Protein AF-A0A813U952-F1 (afdb_monomer)

Foldseek 3Di:
DDDDDDDDPDPDDDPVVVVVVVVVVVVVVVVVVVVVVVVVVVVVVVVVVVVVVVVVVVVVVVVVVVVVVVVVVVVVVVVVVVVVVVVVVVVVVVVVQVVVQVVQVVVVHGDDDPPPPPPPVDDPDDD

Mean predicted aligned error: 16.03 Å

Secondary structure (DSSP, 8-state):
-----------SS--HHHHHHHHHHHHHHHHHHHHHHHHHHHHHHHHHHHHHHHHHHHHHHHHHHHHHHHHHHHHHHHHHHHHHHHHHHHHHHHHHHHHHHHHHHHTT-----------TTS-----

Organism: Adineta ricciae (NCBI:txid249248)

InterPro domains:
  IPR029375 Cilia- and flagella-associated protein 141 [PF15104] (40-114)

Sequence (127 aa):
MSTSFRFEINKGKPDHSSIRMQKAAESEELHLKQLKELEQNKYQKFKSDWAERSAWSNVASRQTAANKQREQELFLLRKAHLTARRAALATLLQNEQVLYEHEFRRNGQALYKDMFQVDPQYPSLRL

pLDDT: mean 80.03, std 18.23, range [36.66, 96.44]

Solvent-accessible surface area (backbone atoms only — not comparable to full-atom values): 7608 Å² total; per-residue (Å²): 138,88,84,83,84,81,81,78,85,73,93,69,75,84,62,64,65,61,57,50,52,51,53,50,52,54,50,51,53,51,51,54,50,51,51,52,52,52,52,53,52,51,51,52,51,51,50,51,54,50,51,51,53,53,51,54,51,50,51,53,54,51,50,53,52,51,52,54,52,51,53,52,52,52,52,52,51,53,50,51,51,53,52,50,51,50,52,52,50,52,53,51,52,52,52,50,50,54,53,50,44,51,57,32,46,74,71,78,42,76,75,87,81,85,83,76,77,71,53,84,90,53,78,75,79,76,130

Radius of gyration: 46.56 Å; Cα contacts (8 Å, |Δi|>4): 9; chains: 1; bounding box: 83×27×126 Å

Structure (mmCIF, N/CA/C/O backbone):
data_AF-A0A813U952-F1
#
_entry.id   AF-A0A813U952-F1
#
loop_
_atom_site.group_PDB
_atom_site.id
_atom_site.type_symbol
_atom_site.label_atom_id
_atom_site.label_alt_id
_atom_site.label_comp_id
_atom_site.label_asym_id
_atom_site.label_entity_id
_atom_site.label_seq_id
_atom_site.pdbx_PDB_ins_code
_atom_site.Cartn_x
_atom_site.Cartn_y
_atom_site.Cartn_z
_atom_site.occupancy
_atom_site.B_iso_or_equiv
_atom_site.auth_seq_id
_atom_site.auth_comp_id
_atom_site.auth_asym_id
_atom_site.auth_atom_id
_atom_site.pdbx_PDB_model_num
ATOM 1 N N . MET A 1 1 ? 15.807 0.501 -70.566 1.00 36.66 1 MET A N 1
ATOM 2 C CA . MET A 1 1 ? 17.064 1.258 -70.749 1.00 36.66 1 MET A CA 1
ATOM 3 C C . MET A 1 1 ? 18.181 0.255 -70.998 1.00 36.66 1 MET A C 1
ATOM 5 O O . MET A 1 1 ? 18.420 -0.569 -70.130 1.00 36.66 1 MET A O 1
ATOM 9 N N . SER A 1 2 ? 18.777 0.246 -72.193 1.00 36.81 2 SER A N 1
ATOM 10 C CA . SER A 1 2 ? 19.837 -0.695 -72.585 1.00 36.81 2 SER A CA 1
ATOM 11 C C . SER A 1 2 ? 21.221 -0.088 -72.344 1.00 36.81 2 SER A C 1
ATOM 13 O O . SER A 1 2 ? 21.547 0.938 -72.939 1.00 36.81 2 SER A O 1
ATOM 15 N N . THR A 1 3 ? 22.049 -0.719 -71.517 1.00 46.69 3 THR A N 1
ATOM 16 C CA . THR A 1 3 ? 23.462 -0.361 -71.336 1.00 46.69 3 THR A CA 1
ATOM 17 C C . THR A 1 3 ? 24.332 -1.253 -72.221 1.00 46.69 3 THR A C 1
ATOM 19 O O . THR A 1 3 ? 24.563 -2.424 -71.937 1.00 46.69 3 THR A O 1
ATOM 22 N N . SER A 1 4 ? 24.795 -0.700 -73.341 1.00 42.41 4 SER A N 1
ATOM 23 C CA . SER A 1 4 ? 25.801 -1.323 -74.206 1.00 42.41 4 SER A CA 1
ATOM 24 C C . SER A 1 4 ? 27.191 -1.058 -73.621 1.00 42.41 4 SER A C 1
ATOM 26 O O . SER A 1 4 ? 27.676 0.071 -73.696 1.00 42.41 4 SER A O 1
ATOM 28 N N . PHE A 1 5 ? 27.851 -2.086 -73.088 1.00 51.25 5 PHE A N 1
ATOM 29 C CA . PHE A 1 5 ? 29.283 -2.038 -72.787 1.00 51.25 5 PHE A CA 1
ATOM 30 C C . PHE A 1 5 ? 30.066 -2.423 -74.044 1.00 51.25 5 PHE A C 1
ATOM 32 O O . PHE A 1 5 ? 30.033 -3.568 -74.488 1.00 51.25 5 PHE A O 1
ATOM 39 N N . ARG A 1 6 ? 30.752 -1.447 -74.643 1.00 46.75 6 ARG A N 1
ATOM 40 C CA . ARG A 1 6 ? 31.688 -1.675 -75.746 1.00 46.75 6 ARG A CA 1
ATOM 41 C C . ARG A 1 6 ? 33.070 -1.884 -75.133 1.00 46.75 6 ARG A C 1
ATOM 43 O O . ARG A 1 6 ? 33.700 -0.930 -74.695 1.00 46.75 6 ARG A O 1
ATOM 50 N N . PHE A 1 7 ? 33.502 -3.137 -75.040 1.00 52.12 7 PHE A N 1
ATOM 51 C CA . PHE A 1 7 ? 34.833 -3.486 -74.547 1.00 52.12 7 PHE A CA 1
ATOM 52 C C . PHE A 1 7 ? 35.842 -3.243 -75.676 1.00 52.12 7 PHE A C 1
ATOM 54 O O . PHE A 1 7 ? 35.887 -3.997 -76.649 1.00 52.12 7 PHE A O 1
ATOM 61 N N . GLU A 1 8 ? 36.637 -2.179 -75.579 1.00 45.88 8 GLU A N 1
ATOM 62 C CA . GLU A 1 8 ? 37.839 -2.048 -76.401 1.00 45.88 8 GLU A CA 1
ATOM 63 C C . GLU A 1 8 ? 38.913 -2.982 -75.837 1.00 45.88 8 GLU A C 1
ATOM 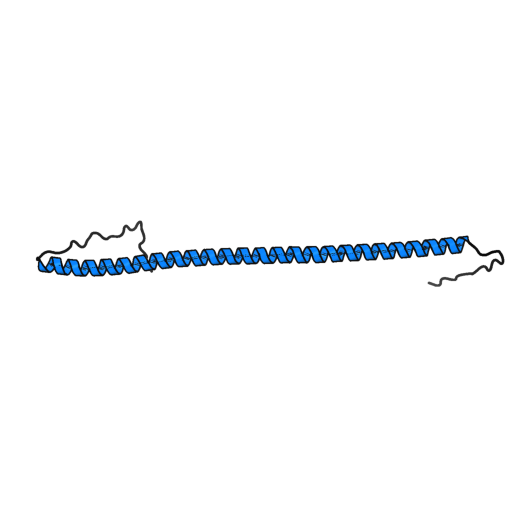65 O O . GLU A 1 8 ? 39.438 -2.782 -74.742 1.00 45.88 8 GLU A O 1
ATOM 70 N N . ILE A 1 9 ? 39.222 -4.044 -76.583 1.00 51.19 9 ILE A N 1
ATOM 71 C CA . ILE A 1 9 ? 40.319 -4.960 -76.263 1.00 51.19 9 ILE A CA 1
ATOM 72 C C . ILE A 1 9 ? 41.626 -4.270 -76.663 1.00 51.19 9 ILE A C 1
ATOM 74 O O . ILE A 1 9 ? 42.136 -4.457 -77.769 1.00 51.19 9 ILE A O 1
ATOM 78 N N . ASN A 1 10 ? 42.181 -3.472 -75.752 1.00 47.34 10 ASN A N 1
ATOM 79 C CA . ASN A 1 10 ? 43.556 -2.999 -75.860 1.00 47.34 10 ASN A CA 1
ATOM 80 C C . ASN A 1 10 ? 44.520 -4.135 -75.483 1.00 47.34 10 ASN A C 1
ATOM 82 O O . ASN A 1 10 ? 44.628 -4.544 -74.327 1.00 47.34 10 ASN A O 1
ATOM 86 N N . LYS A 1 11 ? 45.248 -4.653 -76.480 1.00 53.97 11 LYS A N 1
ATOM 87 C CA . LYS A 1 11 ? 46.394 -5.554 -76.292 1.00 53.97 11 LYS A CA 1
ATOM 88 C C . LYS A 1 11 ? 47.588 -4.748 -75.762 1.00 53.97 11 LYS A C 1
ATOM 90 O O . LYS A 1 11 ? 48.470 -4.381 -76.530 1.00 53.97 11 LYS A O 1
ATOM 95 N N . GLY A 1 12 ? 47.626 -4.452 -74.464 1.00 44.78 12 GLY A N 1
ATOM 96 C CA . GLY A 1 12 ? 48.743 -3.696 -73.893 1.00 44.78 12 GLY A CA 1
ATOM 97 C C . GLY A 1 12 ? 48.731 -3.592 -72.373 1.00 44.78 12 GLY A C 1
ATOM 98 O O . GLY A 1 12 ? 48.220 -2.617 -71.851 1.00 44.78 12 GLY A O 1
ATOM 99 N N . LYS A 1 13 ? 49.393 -4.554 -71.708 1.00 55.78 13 LYS A N 1
ATOM 100 C CA . LYS A 1 13 ? 49.720 -4.623 -70.264 1.00 55.78 13 LYS A CA 1
ATOM 101 C C . LYS A 1 13 ? 48.509 -4.631 -69.303 1.00 55.78 13 LYS A C 1
ATOM 103 O O . LYS A 1 13 ? 47.491 -4.013 -69.576 1.00 55.78 13 LYS A O 1
ATOM 108 N N . PRO A 1 14 ? 48.586 -5.364 -68.173 1.00 54.75 14 PRO A N 1
ATOM 109 C CA . PRO A 1 14 ? 47.492 -5.392 -67.210 1.00 54.75 14 PRO A CA 1
ATOM 110 C C . PRO A 1 14 ? 47.260 -3.979 -66.681 1.00 54.75 14 PRO A C 1
ATOM 112 O O . PRO A 1 14 ? 48.177 -3.332 -66.170 1.00 54.75 14 PRO A O 1
ATOM 115 N N . ASP A 1 15 ? 46.035 -3.498 -66.842 1.00 58.72 15 ASP A N 1
ATOM 116 C CA . ASP A 1 15 ? 45.655 -2.133 -66.524 1.00 58.72 15 ASP A CA 1
ATOM 117 C C . ASP A 1 15 ? 45.552 -1.983 -64.997 1.00 58.72 15 ASP A C 1
ATOM 119 O O . ASP A 1 15 ? 44.488 -2.108 -64.390 1.00 58.72 15 ASP A O 1
ATOM 123 N N . HIS A 1 16 ? 46.702 -1.799 -64.339 1.00 61.69 16 HIS A N 1
ATOM 124 C CA . HIS A 1 16 ? 46.825 -1.689 -62.882 1.00 61.69 16 HIS A CA 1
ATOM 125 C C . HIS A 1 16 ? 45.948 -0.572 -62.291 1.00 61.69 16 HIS A C 1
ATOM 127 O O . HIS A 1 16 ? 45.658 -0.596 -61.096 1.00 61.69 16 HIS A O 1
ATOM 133 N N . SER A 1 17 ? 45.526 0.391 -63.114 1.00 64.44 17 SER A N 1
ATOM 134 C CA . SER A 1 17 ? 44.595 1.459 -62.753 1.00 64.44 17 SER A CA 1
ATOM 135 C C . SER A 1 17 ? 43.193 0.909 -62.430 1.00 64.44 17 SER A C 1
ATOM 137 O O . SER A 1 17 ? 42.662 1.191 -61.357 1.00 64.44 17 SER A O 1
ATOM 139 N N . SER A 1 18 ? 42.654 0.027 -63.278 1.00 66.94 18 SER A N 1
ATOM 140 C CA . SER A 1 18 ? 41.339 -0.610 -63.106 1.00 66.94 18 SER A CA 1
ATOM 141 C C . SER A 1 18 ? 41.277 -1.499 -61.859 1.00 66.94 18 SER A C 1
ATOM 143 O O . SER A 1 18 ? 40.329 -1.422 -61.081 1.00 66.94 18 SER A O 1
ATOM 145 N N . ILE A 1 19 ? 42.348 -2.256 -61.598 1.00 74.06 19 ILE A N 1
ATOM 146 C CA . ILE A 1 19 ? 42.477 -3.112 -60.411 1.00 74.06 19 ILE A CA 1
ATOM 147 C C . ILE A 1 19 ? 42.550 -2.260 -59.137 1.00 74.06 19 ILE A C 1
ATOM 149 O O . ILE A 1 19 ? 41.984 -2.628 -58.110 1.00 74.06 19 ILE A O 1
ATOM 153 N N . ARG A 1 20 ? 43.236 -1.109 -59.176 1.00 77.19 20 ARG A N 1
ATOM 154 C CA . ARG A 1 20 ? 43.278 -0.172 -58.040 1.00 77.19 20 ARG A CA 1
ATOM 155 C C . ARG A 1 20 ? 41.912 0.458 -57.777 1.00 77.19 20 ARG A C 1
ATOM 157 O O . ARG A 1 20 ? 41.537 0.574 -56.616 1.00 77.19 20 ARG A O 1
ATOM 164 N N . MET A 1 21 ? 41.170 0.816 -58.825 1.00 77.25 21 MET A N 1
ATOM 165 C CA . MET A 1 21 ? 39.816 1.361 -58.685 1.00 77.25 21 MET A CA 1
ATOM 166 C C . MET A 1 21 ? 38.825 0.326 -58.141 1.00 77.25 21 MET A C 1
ATOM 168 O O . MET A 1 21 ? 38.055 0.655 -57.246 1.00 77.25 21 MET A O 1
ATOM 172 N N . GLN A 1 22 ? 38.885 -0.928 -58.601 1.00 74.88 22 GLN A N 1
ATOM 173 C CA . GLN A 1 22 ? 38.069 -2.010 -58.036 1.00 74.88 22 GLN A CA 1
ATOM 174 C C . GLN A 1 22 ? 38.390 -2.265 -56.564 1.00 74.88 22 GLN A C 1
ATOM 176 O O . GLN A 1 22 ? 37.480 -2.303 -55.747 1.00 74.88 22 GLN A O 1
ATOM 181 N N . LYS A 1 23 ? 39.674 -2.352 -56.195 1.00 81.00 23 LYS A N 1
ATOM 182 C CA . LYS A 1 23 ? 40.074 -2.537 -54.790 1.00 81.00 23 LYS A CA 1
ATOM 183 C C . LYS A 1 23 ? 39.636 -1.380 -53.890 1.00 81.00 23 LYS A C 1
ATOM 185 O O . LYS A 1 23 ? 39.263 -1.612 -52.745 1.00 81.00 23 LYS A O 1
ATOM 190 N N . ALA A 1 24 ? 39.678 -0.146 -54.396 1.00 81.75 24 ALA A N 1
ATOM 191 C CA . ALA A 1 24 ? 39.174 1.015 -53.669 1.00 81.75 24 ALA A CA 1
ATOM 192 C C . ALA A 1 24 ? 37.653 0.916 -53.449 1.00 81.75 24 ALA A C 1
ATOM 194 O O . ALA A 1 24 ? 37.204 1.058 -52.314 1.00 81.75 24 ALA A O 1
ATOM 195 N N . ALA A 1 25 ? 36.885 0.569 -54.487 1.00 79.31 25 ALA A N 1
ATOM 196 C CA . ALA A 1 25 ? 35.438 0.368 -54.387 1.00 79.31 25 ALA A CA 1
ATOM 197 C C . ALA A 1 25 ? 35.069 -0.785 -53.432 1.00 79.31 25 ALA A C 1
ATOM 199 O O . ALA A 1 25 ? 34.195 -0.628 -52.585 1.00 79.31 25 ALA A O 1
ATOM 200 N N . GLU A 1 26 ? 35.780 -1.914 -53.491 1.00 84.44 26 GLU A N 1
ATOM 201 C CA . GLU A 1 26 ? 35.594 -3.040 -52.564 1.00 84.44 26 GLU A CA 1
ATOM 202 C C . GLU A 1 26 ? 35.885 -2.639 -51.110 1.00 84.44 26 GLU A C 1
ATOM 204 O O . GLU A 1 26 ? 35.149 -3.014 -50.196 1.00 84.44 26 GLU A O 1
ATOM 209 N N . SER A 1 27 ? 36.938 -1.844 -50.880 1.00 87.88 27 SER A N 1
ATOM 210 C CA . SER A 1 27 ? 37.255 -1.336 -49.541 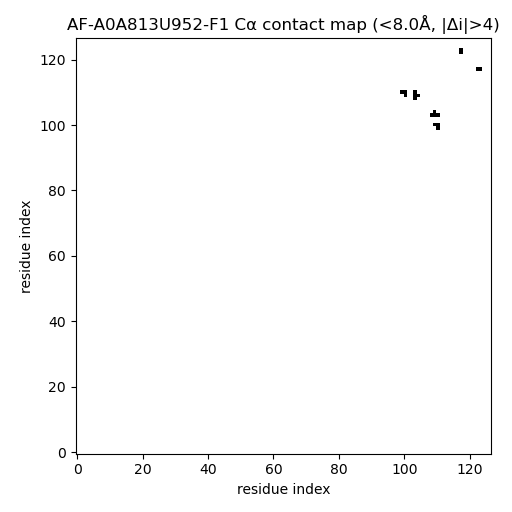1.00 87.88 27 SER A CA 1
ATOM 211 C C . SER A 1 27 ? 36.189 -0.368 -49.024 1.00 87.88 27 SER A C 1
ATOM 213 O O . SER A 1 27 ? 35.794 -0.453 -47.862 1.00 87.88 27 SER A O 1
ATOM 215 N N . GLU A 1 28 ? 35.661 0.497 -49.889 1.00 88.62 28 GLU A N 1
ATOM 216 C CA . GLU A 1 28 ? 34.591 1.434 -49.555 1.00 88.62 28 GLU A CA 1
ATOM 217 C C . GLU A 1 28 ? 33.289 0.692 -49.215 1.00 88.62 28 GLU A C 1
ATOM 219 O O . GLU A 1 28 ? 32.652 0.986 -48.202 1.00 88.62 28 GLU A O 1
ATOM 224 N N . GLU A 1 29 ? 32.938 -0.352 -49.972 1.00 87.56 29 GLU A N 1
ATOM 225 C CA . GLU A 1 29 ? 31.799 -1.218 -49.655 1.00 87.56 29 GLU A CA 1
ATOM 226 C C . GLU A 1 29 ? 31.961 -1.945 -48.314 1.00 87.56 29 GLU A C 1
ATOM 228 O O . GLU A 1 29 ? 30.993 -2.063 -47.553 1.00 87.56 29 GLU A O 1
ATOM 233 N N . LEU A 1 30 ? 33.168 -2.429 -47.996 1.00 90.81 30 LEU A N 1
ATOM 234 C CA . LEU A 1 30 ? 33.458 -3.053 -46.703 1.00 90.81 30 LEU A CA 1
ATOM 235 C C . LEU A 1 30 ? 33.315 -2.050 -45.554 1.00 90.81 30 LEU A C 1
ATOM 237 O O . LEU A 1 30 ? 32.688 -2.369 -44.542 1.00 90.81 30 LEU A O 1
ATOM 241 N N . HIS A 1 31 ? 33.822 -0.828 -45.717 1.00 89.38 31 HIS A N 1
ATOM 242 C CA . HIS A 1 31 ? 33.672 0.227 -44.716 1.00 89.38 31 HIS A CA 1
ATOM 243 C C . HIS A 1 31 ? 32.207 0.631 -44.512 1.00 89.38 31 HIS A C 1
ATOM 245 O O . HIS A 1 31 ? 31.765 0.785 -43.373 1.00 89.38 31 HIS A O 1
ATOM 251 N N . LEU A 1 32 ? 31.416 0.728 -45.583 1.00 91.94 32 LEU A N 1
ATOM 252 C CA . LEU A 1 32 ? 29.981 1.004 -45.486 1.00 91.94 32 LEU A CA 1
ATOM 253 C C . LEU A 1 32 ? 29.218 -0.120 -44.769 1.00 91.94 32 LEU A C 1
ATOM 255 O O . LEU A 1 32 ? 28.310 0.162 -43.985 1.00 91.94 32 LEU A O 1
ATOM 259 N N . LYS A 1 33 ? 29.584 -1.388 -44.997 1.00 90.44 33 LYS A N 1
ATOM 260 C CA . LYS A 1 33 ? 29.014 -2.530 -44.258 1.00 90.44 33 LYS A CA 1
ATOM 261 C C . LYS A 1 33 ? 29.348 -2.448 -42.768 1.00 90.44 33 LYS A C 1
ATOM 263 O O . LYS A 1 33 ? 28.439 -2.544 -41.948 1.00 90.44 33 LYS A O 1
ATOM 268 N N . GLN A 1 34 ? 30.605 -2.165 -42.423 1.00 89.62 34 GLN A N 1
ATOM 269 C CA . GLN A 1 34 ? 31.035 -1.990 -41.031 1.00 89.62 34 GLN A CA 1
ATOM 270 C C . GLN A 1 34 ? 30.301 -0.834 -40.337 1.00 89.62 34 GLN A C 1
ATOM 272 O O . GLN A 1 34 ? 29.868 -0.973 -39.195 1.00 89.62 34 GLN A O 1
ATOM 277 N N . LEU A 1 35 ? 30.112 0.299 -41.020 1.00 92.00 35 LEU A N 1
ATOM 278 C CA . LEU A 1 35 ? 29.349 1.426 -40.477 1.00 92.00 35 LEU A CA 1
ATOM 279 C C . LEU A 1 35 ? 27.892 1.044 -40.197 1.00 92.00 35 LEU A C 1
ATOM 281 O O . LEU A 1 35 ? 27.392 1.323 -39.107 1.00 92.00 35 LEU A O 1
ATOM 285 N N . LYS A 1 36 ? 27.236 0.338 -41.127 1.00 93.25 36 LYS A N 1
ATOM 286 C CA . LYS A 1 36 ? 25.862 -0.150 -40.930 1.00 93.25 36 LYS A CA 1
ATOM 287 C C . LYS A 1 36 ? 25.756 -1.113 -39.749 1.00 93.25 36 LYS A C 1
ATOM 289 O O . LYS A 1 36 ? 24.829 -0.991 -38.952 1.00 93.25 36 LYS A O 1
ATOM 294 N N . GLU A 1 37 ? 26.699 -2.040 -39.599 1.00 93.31 37 GLU A N 1
ATOM 295 C CA . GLU A 1 37 ? 26.738 -2.959 -38.453 1.00 93.31 37 GLU A CA 1
ATOM 296 C C . GLU A 1 37 ? 26.929 -2.209 -37.128 1.00 93.31 37 GLU A C 1
ATOM 298 O O . GLU A 1 37 ? 26.246 -2.489 -36.141 1.00 93.31 37 GLU A O 1
ATOM 303 N N . LEU A 1 38 ? 27.810 -1.206 -37.094 1.00 93.25 38 LEU A N 1
ATOM 304 C CA . LEU A 1 38 ? 28.015 -0.373 -35.909 1.00 93.25 38 LEU A CA 1
ATOM 305 C C . LEU A 1 38 ? 26.762 0.431 -35.543 1.00 93.25 38 LEU A C 1
ATOM 307 O O . LEU A 1 38 ? 26.434 0.537 -34.360 1.00 93.25 38 LEU A O 1
ATOM 311 N N . GLU A 1 39 ? 26.048 0.981 -36.523 1.00 93.25 39 GLU A N 1
ATOM 312 C CA . GLU A 1 39 ? 24.781 1.684 -36.299 1.00 93.25 39 GLU A CA 1
ATOM 313 C C . GLU A 1 39 ? 23.691 0.749 -35.770 1.00 93.25 39 GLU A C 1
ATOM 315 O O . GLU A 1 39 ? 23.017 1.078 -34.789 1.00 93.25 39 GLU A O 1
ATOM 320 N N . GLN A 1 40 ? 23.565 -0.447 -36.351 1.00 93.50 40 GLN A N 1
ATOM 321 C CA . GLN A 1 40 ? 22.636 -1.470 -35.872 1.00 93.50 40 GLN A CA 1
ATOM 322 C C . GLN A 1 40 ? 22.950 -1.877 -34.428 1.00 93.50 40 GLN A C 1
ATOM 324 O O . GLN A 1 40 ? 22.049 -1.910 -33.588 1.00 93.50 40 GLN A O 1
ATOM 329 N N . ASN A 1 41 ? 24.226 -2.097 -34.108 1.00 92.50 41 ASN A N 1
ATOM 330 C CA . ASN A 1 41 ? 24.669 -2.442 -32.758 1.00 92.50 41 ASN A CA 1
ATOM 331 C C . ASN A 1 41 ? 24.400 -1.313 -31.752 1.00 92.50 41 ASN A C 1
ATOM 333 O O . ASN A 1 41 ? 23.955 -1.576 -30.634 1.00 92.50 41 ASN A O 1
ATOM 337 N N . LYS A 1 42 ? 24.622 -0.046 -32.131 1.00 93.56 42 LYS A N 1
ATOM 338 C CA . LYS A 1 42 ? 24.287 1.114 -31.283 1.00 93.56 42 LYS A CA 1
ATOM 339 C C . LYS A 1 42 ? 22.790 1.182 -30.998 1.00 93.56 42 LYS A C 1
ATOM 341 O O . LYS A 1 42 ? 22.393 1.397 -29.855 1.00 93.56 42 LYS A O 1
ATOM 346 N N . TYR A 1 43 ? 21.966 0.966 -32.017 1.00 92.94 43 TYR A N 1
ATOM 347 C CA . TYR A 1 43 ? 20.517 0.991 -31.870 1.00 92.94 43 TYR A CA 1
ATOM 348 C C . TYR A 1 43 ? 19.996 -0.154 -30.989 1.00 92.94 43 TYR A C 1
ATOM 350 O O . TYR A 1 43 ? 19.120 0.062 -30.152 1.00 92.94 43 TYR A O 1
ATOM 358 N N . GLN A 1 44 ? 20.558 -1.358 -31.125 1.00 93.12 44 GLN A N 1
ATOM 359 C CA . GLN A 1 44 ? 20.219 -2.492 -30.260 1.00 93.12 44 GLN A CA 1
ATOM 360 C C . GLN A 1 44 ? 20.600 -2.235 -28.797 1.00 93.12 44 GLN A C 1
ATOM 362 O O . GLN A 1 44 ? 19.769 -2.460 -27.920 1.00 93.12 44 GLN A O 1
ATOM 367 N N . LYS A 1 45 ? 21.797 -1.691 -28.537 1.00 93.56 45 LYS A N 1
ATOM 368 C CA . LYS A 1 45 ? 22.221 -1.295 -27.182 1.00 93.56 45 LYS A CA 1
ATOM 369 C C . LYS A 1 45 ? 21.309 -0.229 -26.577 1.00 93.56 45 LYS A C 1
ATOM 371 O O . LYS A 1 45 ? 20.878 -0.350 -25.440 1.00 93.56 45 LYS A O 1
ATOM 376 N N . PHE A 1 46 ? 20.943 0.791 -27.353 1.00 94.00 46 PHE A N 1
ATOM 377 C CA . PHE A 1 46 ? 19.998 1.801 -26.877 1.00 94.00 46 PHE A CA 1
ATOM 378 C C . PHE A 1 46 ? 18.639 1.184 -26.515 1.00 94.00 46 PHE A C 1
ATOM 380 O O . PHE A 1 46 ? 18.056 1.525 -25.487 1.00 94.00 46 PHE A O 1
ATOM 387 N N . LYS A 1 47 ? 18.138 0.250 -27.332 1.00 95.06 47 LYS A N 1
ATOM 388 C CA . LYS A 1 47 ? 16.889 -0.466 -27.048 1.00 95.06 47 LYS A CA 1
ATOM 389 C C . LYS A 1 47 ? 16.954 -1.273 -25.755 1.00 95.06 47 LYS A C 1
ATOM 391 O O . LYS A 1 47 ? 15.992 -1.216 -24.991 1.00 95.06 47 LYS A O 1
ATOM 396 N N . SER A 1 48 ? 18.041 -2.009 -25.510 1.00 92.31 48 SER A N 1
ATOM 397 C CA . SER A 1 48 ? 18.199 -2.769 -24.264 1.00 92.31 48 SER A CA 1
ATOM 398 C C . SER A 1 48 ? 18.272 -1.841 -23.055 1.00 92.31 48 SER A C 1
ATOM 400 O O . SER A 1 48 ? 17.508 -2.025 -22.112 1.00 92.31 48 SER A O 1
ATOM 402 N N . ASP A 1 49 ? 19.087 -0.787 -23.122 1.00 93.88 49 ASP A N 1
ATOM 403 C CA . ASP A 1 49 ? 19.246 0.174 -22.024 1.00 93.88 49 ASP A CA 1
ATOM 404 C C . ASP A 1 49 ? 17.925 0.884 -21.704 1.00 93.88 49 ASP A C 1
ATOM 406 O O . ASP A 1 49 ? 17.579 1.107 -20.541 1.00 93.88 49 ASP A O 1
ATOM 410 N N . TRP A 1 50 ? 17.160 1.236 -22.740 1.00 92.94 50 TRP A N 1
ATOM 411 C CA . TRP A 1 50 ? 15.840 1.833 -22.580 1.00 92.94 50 TRP A CA 1
ATOM 412 C C . TRP A 1 50 ? 14.851 0.857 -21.938 1.00 92.94 50 TRP A C 1
ATOM 414 O O . TRP A 1 50 ? 14.125 1.231 -21.013 1.00 92.94 50 TRP A O 1
ATOM 424 N N . ALA A 1 51 ? 14.837 -0.401 -22.391 1.00 92.56 51 ALA A N 1
ATOM 425 C CA . ALA A 1 51 ? 13.981 -1.439 -21.830 1.00 92.56 51 ALA A CA 1
ATOM 426 C C . ALA A 1 51 ? 14.290 -1.671 -20.344 1.00 92.56 51 ALA A C 1
ATOM 428 O O . ALA A 1 51 ? 13.371 -1.630 -19.525 1.00 92.56 51 ALA A O 1
ATOM 429 N N . GLU A 1 52 ? 15.565 -1.810 -19.977 1.00 90.12 52 GLU A N 1
ATOM 430 C CA . GLU A 1 52 ? 15.988 -1.969 -18.584 1.00 90.12 52 GLU A CA 1
ATOM 431 C C . GLU A 1 52 ? 15.553 -0.778 -17.728 1.00 90.12 52 GLU A C 1
ATOM 433 O O . GLU A 1 52 ? 14.861 -0.958 -16.724 1.00 90.12 52 GLU A O 1
ATOM 438 N N . ARG A 1 53 ? 15.867 0.456 -18.143 1.00 91.06 53 ARG A N 1
ATOM 439 C CA . ARG A 1 53 ? 15.476 1.674 -17.407 1.00 91.06 53 ARG A CA 1
ATOM 440 C C . ARG A 1 53 ? 13.963 1.778 -17.225 1.00 91.06 53 ARG A C 1
ATOM 442 O O . ARG A 1 53 ? 13.499 2.129 -16.139 1.00 91.06 53 ARG A O 1
ATOM 449 N N . SER A 1 54 ? 13.189 1.442 -18.25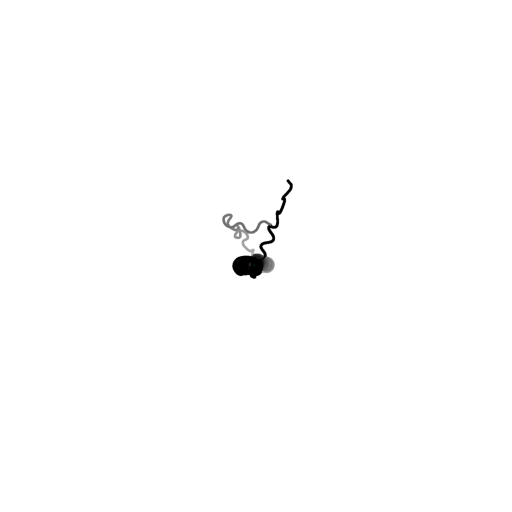7 1.00 89.88 54 SER A N 1
ATOM 450 C CA . SER A 1 54 ? 11.726 1.437 -18.171 1.00 89.88 54 SER A CA 1
ATOM 451 C C . SER A 1 54 ? 11.199 0.355 -17.221 1.00 89.88 54 SER A C 1
ATOM 453 O O . SER A 1 54 ? 10.254 0.604 -16.471 1.00 89.88 54 SER A O 1
ATOM 455 N N . ALA A 1 55 ? 11.838 -0.818 -17.173 1.00 88.44 55 ALA A N 1
ATOM 456 C CA . ALA A 1 55 ? 11.488 -1.883 -16.241 1.00 88.44 55 ALA A CA 1
ATOM 457 C C . ALA A 1 55 ? 11.741 -1.457 -14.787 1.00 88.44 55 ALA A C 1
ATOM 459 O O . ALA A 1 55 ? 10.846 -1.590 -13.951 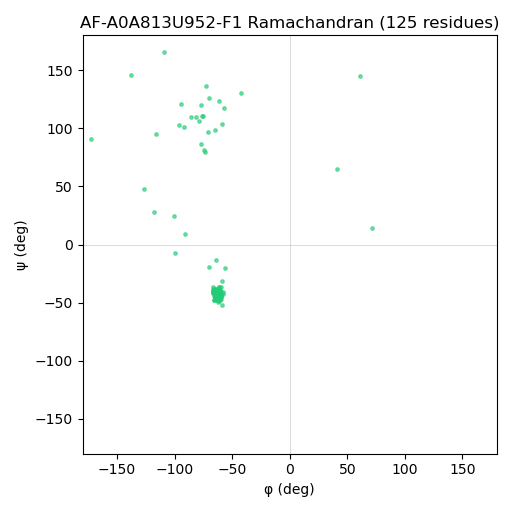1.00 88.44 55 ALA A O 1
ATOM 460 N N . TRP A 1 56 ? 12.902 -0.860 -14.497 1.00 87.56 56 TRP A N 1
ATOM 461 C CA . TRP A 1 56 ? 13.211 -0.313 -13.171 1.00 87.56 56 TRP A CA 1
ATOM 462 C C . TRP A 1 56 ? 12.222 0.775 -12.747 1.00 87.56 56 TRP A C 1
ATOM 464 O O . TRP A 1 56 ? 11.716 0.746 -11.623 1.00 87.56 56 TRP A O 1
ATOM 474 N N . SER A 1 57 ? 11.887 1.697 -13.655 1.00 88.19 57 SER A N 1
ATOM 475 C CA . SER A 1 57 ? 10.886 2.734 -13.390 1.00 88.19 57 SER A CA 1
ATOM 476 C C . SER A 1 57 ? 9.519 2.128 -13.068 1.00 88.19 57 SER A C 1
ATOM 478 O O . SER A 1 57 ? 8.889 2.540 -12.096 1.00 88.19 57 SER A O 1
ATOM 480 N N . ASN A 1 58 ? 9.086 1.109 -13.813 1.00 90.94 58 ASN A N 1
ATOM 481 C CA . ASN A 1 58 ? 7.822 0.420 -13.562 1.00 90.94 58 ASN A CA 1
ATOM 482 C C . ASN A 1 58 ? 7.798 -0.283 -12.199 1.00 90.94 58 ASN A C 1
ATOM 484 O O . ASN A 1 58 ? 6.785 -0.226 -11.498 1.00 90.94 58 ASN A O 1
ATOM 488 N N . VAL A 1 59 ? 8.896 -0.931 -11.800 1.00 92.31 59 VAL A N 1
ATOM 489 C CA . VAL A 1 59 ? 9.010 -1.575 -10.481 1.00 92.31 59 VAL A CA 1
ATOM 490 C C . VAL A 1 59 ? 8.912 -0.533 -9.366 1.00 92.31 59 VAL A C 1
ATOM 492 O O . VAL A 1 59 ? 8.112 -0.703 -8.446 1.00 92.31 59 VAL A O 1
ATOM 495 N N . ALA A 1 60 ? 9.638 0.581 -9.481 1.00 89.56 60 ALA A N 1
ATOM 496 C CA . ALA A 1 60 ? 9.586 1.666 -8.502 1.00 89.56 60 ALA A CA 1
ATOM 497 C C . ALA A 1 60 ? 8.177 2.287 -8.393 1.00 89.56 60 ALA A C 1
ATOM 499 O O . ALA A 1 60 ? 7.667 2.506 -7.290 1.00 89.56 60 ALA A O 1
ATOM 500 N N . SER A 1 61 ? 7.493 2.516 -9.518 1.00 88.94 61 SER A N 1
ATOM 501 C CA . SER A 1 61 ? 6.112 3.017 -9.529 1.00 88.94 61 SER A CA 1
ATOM 502 C C . SER A 1 61 ? 5.127 2.038 -8.882 1.00 88.94 61 SER A C 1
ATOM 504 O O . SER A 1 61 ? 4.259 2.452 -8.115 1.00 88.94 61 SER A O 1
ATOM 506 N N . ARG A 1 62 ? 5.274 0.728 -9.119 1.00 91.19 62 ARG A N 1
ATOM 507 C CA . ARG A 1 62 ? 4.445 -0.290 -8.449 1.00 91.19 62 ARG A CA 1
ATOM 508 C C . ARG A 1 62 ? 4.699 -0.325 -6.946 1.00 91.19 62 ARG A C 1
ATOM 510 O O . ARG A 1 62 ? 3.750 -0.387 -6.171 1.00 91.19 62 ARG A O 1
ATOM 517 N N . GLN A 1 63 ? 5.960 -0.238 -6.531 1.00 94.19 63 GLN A N 1
ATOM 518 C CA . GLN A 1 63 ? 6.325 -0.252 -5.118 1.00 94.19 63 GLN A CA 1
ATOM 519 C C . GLN A 1 63 ? 5.805 0.985 -4.378 1.00 94.19 63 GLN A C 1
ATOM 521 O O . GLN A 1 63 ? 5.260 0.869 -3.283 1.00 94.19 63 GLN A O 1
ATOM 526 N N . THR A 1 64 ? 5.900 2.169 -4.986 1.00 93.88 64 THR A N 1
ATOM 527 C CA . THR A 1 64 ? 5.333 3.397 -4.405 1.00 93.88 64 THR A CA 1
ATOM 528 C C . THR A 1 64 ? 3.807 3.346 -4.309 1.00 93.88 64 THR A C 1
ATOM 530 O O . THR A 1 64 ? 3.256 3.777 -3.297 1.00 93.88 64 THR A O 1
ATOM 533 N N . ALA A 1 65 ? 3.116 2.779 -5.303 1.00 93.12 65 ALA A N 1
ATOM 534 C CA . ALA A 1 65 ? 1.672 2.557 -5.235 1.00 93.12 65 ALA A CA 1
ATOM 535 C C . ALA A 1 65 ? 1.290 1.584 -4.104 1.00 93.12 65 ALA A C 1
ATOM 537 O O . ALA A 1 65 ? 0.390 1.885 -3.320 1.00 93.12 65 ALA A O 1
ATOM 538 N N . ALA A 1 66 ? 2.017 0.470 -3.965 1.00 95.31 66 ALA A N 1
ATOM 539 C CA . ALA A 1 66 ? 1.797 -0.508 -2.901 1.00 95.31 66 ALA A CA 1
ATOM 540 C C . ALA A 1 66 ? 2.025 0.092 -1.502 1.00 95.31 66 ALA A C 1
ATOM 542 O O . ALA A 1 66 ? 1.230 -0.133 -0.590 1.00 95.31 66 ALA A O 1
ATOM 543 N N . ASN A 1 67 ? 3.067 0.911 -1.332 1.00 95.81 67 ASN A N 1
ATOM 544 C CA . ASN A 1 67 ? 3.331 1.592 -0.063 1.00 95.81 67 ASN A CA 1
ATOM 545 C C . ASN A 1 67 ? 2.196 2.556 0.312 1.00 95.81 67 ASN A C 1
ATOM 547 O O . ASN A 1 67 ? 1.737 2.533 1.451 1.00 95.81 67 ASN A O 1
ATOM 551 N N . LYS A 1 68 ? 1.685 3.340 -0.649 1.00 94.88 68 LYS A N 1
ATOM 552 C CA . LYS A 1 68 ? 0.541 4.240 -0.420 1.00 94.88 68 LYS A CA 1
ATOM 553 C C . LYS A 1 68 ? -0.722 3.483 -0.008 1.00 94.88 68 LYS A C 1
ATOM 555 O O . LYS A 1 68 ? -1.420 3.920 0.903 1.00 94.88 68 LYS A O 1
ATOM 560 N N . GLN A 1 69 ? -1.008 2.351 -0.652 1.00 94.94 69 GLN A N 1
ATOM 561 C CA . GLN A 1 69 ? -2.140 1.498 -0.273 1.00 94.94 69 GLN A CA 1
ATOM 562 C C . GLN A 1 69 ? -1.977 0.968 1.155 1.00 94.94 69 GLN A C 1
ATOM 564 O O . GLN A 1 69 ? -2.881 1.110 1.975 1.00 94.94 69 GLN A O 1
ATOM 569 N N . ARG A 1 70 ? -0.788 0.463 1.496 1.00 95.00 70 ARG A N 1
ATOM 570 C CA . ARG A 1 70 ? -0.490 -0.037 2.843 1.00 95.00 70 ARG A CA 1
ATOM 571 C C . ARG A 1 70 ? -0.623 1.043 3.919 1.00 95.00 70 ARG A C 1
ATOM 573 O O . ARG A 1 70 ? -1.128 0.772 5.006 1.00 95.00 70 ARG A O 1
ATOM 580 N N . GLU A 1 71 ? -0.188 2.270 3.644 1.00 95.25 71 GLU A N 1
ATOM 581 C CA . GLU A 1 71 ? -0.362 3.402 4.563 1.00 95.25 71 GLU A CA 1
ATOM 582 C C . GLU A 1 71 ? -1.843 3.720 4.813 1.00 95.25 71 GLU A C 1
ATOM 584 O O . GLU A 1 71 ? -2.240 3.938 5.962 1.00 95.25 71 GLU A O 1
ATOM 589 N N . GLN A 1 72 ? -2.674 3.690 3.766 1.00 96.12 72 GLN A N 1
ATOM 590 C CA . GLN A 1 72 ? -4.123 3.879 3.885 1.00 96.12 72 GLN A CA 1
ATOM 591 C C . GLN A 1 72 ? -4.776 2.763 4.709 1.00 96.12 72 GLN A C 1
ATOM 593 O O . GLN A 1 72 ? -5.574 3.047 5.603 1.00 96.12 72 GLN A O 1
ATOM 598 N N . GLU A 1 73 ? -4.402 1.505 4.473 1.00 94.56 73 GLU A N 1
ATOM 599 C CA . GLU A 1 73 ? -4.884 0.362 5.255 1.00 94.56 73 GLU A CA 1
ATOM 600 C C . GLU A 1 73 ? -4.518 0.497 6.738 1.00 94.56 73 GLU A C 1
ATOM 602 O O . GLU A 1 73 ? -5.376 0.357 7.613 1.00 94.56 73 GLU A O 1
ATOM 607 N N . LEU A 1 74 ? -3.265 0.849 7.044 1.00 96.44 74 LEU A N 1
ATOM 608 C CA . LEU A 1 74 ? -2.812 1.070 8.420 1.00 96.44 74 LEU A CA 1
ATOM 609 C C . LEU A 1 74 ? -3.559 2.226 9.096 1.00 96.44 74 LEU A C 1
ATOM 611 O O . LEU A 1 74 ? -3.880 2.143 10.285 1.00 96.44 74 LEU A O 1
ATOM 615 N N . PHE A 1 75 ? -3.854 3.298 8.360 1.00 96.06 75 PHE A N 1
ATOM 616 C CA . PHE A 1 75 ? -4.654 4.409 8.867 1.00 96.06 75 PHE A CA 1
ATOM 617 C C . PHE A 1 75 ? -6.079 3.965 9.227 1.00 96.06 75 PHE A C 1
ATOM 619 O O . PHE A 1 75 ? -6.557 4.256 10.329 1.00 96.06 75 PHE A O 1
ATOM 626 N N . LEU A 1 76 ? -6.739 3.213 8.341 1.00 94.12 76 LEU A N 1
ATOM 627 C CA . LEU A 1 76 ? -8.082 2.684 8.581 1.00 94.12 76 LEU A CA 1
ATOM 628 C C . LEU A 1 76 ? -8.108 1.717 9.770 1.00 94.12 76 LEU A C 1
ATOM 630 O O . LEU A 1 76 ? -8.987 1.834 10.624 1.00 94.12 76 LEU A O 1
ATOM 634 N N . LEU A 1 77 ? -7.113 0.835 9.893 1.00 95.19 77 LEU A N 1
ATOM 635 C CA . LEU A 1 77 ? -6.983 -0.076 11.034 1.00 95.19 77 LEU A CA 1
ATOM 636 C C . LEU A 1 77 ? -6.808 0.675 12.359 1.00 95.19 77 LEU A C 1
ATOM 638 O O . LEU A 1 77 ? -7.465 0.349 13.348 1.00 95.19 77 LEU A O 1
ATOM 642 N N . ARG A 1 78 ? -5.972 1.722 12.392 1.00 94.94 78 ARG A N 1
ATOM 643 C CA . ARG A 1 78 ? -5.812 2.572 13.586 1.00 94.94 78 ARG A CA 1
ATOM 644 C C . ARG A 1 78 ? -7.123 3.247 13.975 1.00 94.94 78 ARG A C 1
ATOM 646 O O . ARG A 1 78 ? -7.468 3.266 15.157 1.00 94.94 78 ARG A O 1
ATOM 653 N N . LYS A 1 79 ? -7.861 3.771 12.992 1.00 93.69 79 LYS A N 1
ATOM 654 C CA . LYS A 1 79 ? -9.175 4.384 13.213 1.00 93.69 79 LYS A CA 1
ATOM 655 C C . LYS A 1 79 ? -10.168 3.362 13.774 1.00 93.69 79 LYS A C 1
ATOM 657 O O . LYS A 1 79 ? -10.783 3.641 14.800 1.00 93.69 79 LYS A O 1
ATOM 662 N N . ALA A 1 80 ? -10.256 2.179 13.166 1.00 90.88 80 ALA A N 1
ATOM 663 C CA . ALA A 1 80 ? -11.137 1.094 13.599 1.00 90.88 80 ALA A CA 1
ATOM 664 C C . ALA A 1 80 ? -10.830 0.625 15.033 1.00 90.88 80 ALA A C 1
ATOM 666 O O . ALA A 1 80 ? -11.729 0.420 15.849 1.00 90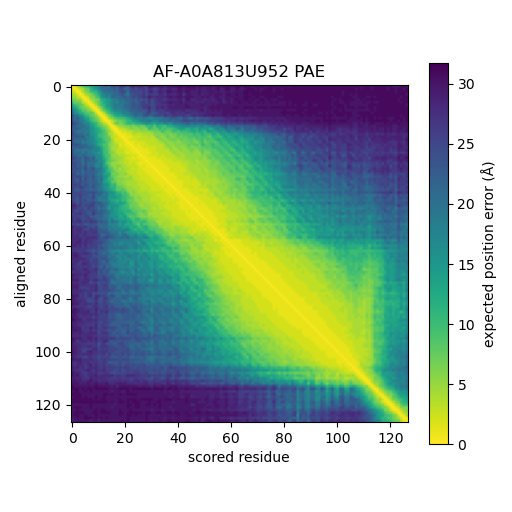.88 80 ALA A O 1
ATOM 667 N N . HIS A 1 81 ? -9.550 0.518 15.380 1.00 95.50 81 HIS A N 1
ATOM 668 C CA . HIS A 1 81 ? -9.127 0.143 16.723 1.00 95.50 81 HIS A CA 1
ATOM 669 C C . HIS A 1 81 ? -9.488 1.210 17.773 1.00 95.50 81 HIS A C 1
ATOM 671 O O . HIS A 1 81 ? -9.974 0.874 18.8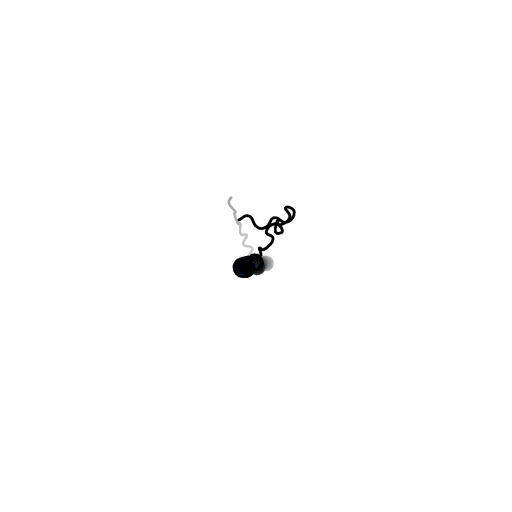53 1.00 95.50 81 HIS A O 1
ATOM 677 N N . LEU A 1 82 ? -9.318 2.500 17.461 1.00 94.62 82 LEU A N 1
ATOM 678 C CA . LEU A 1 82 ? -9.765 3.582 18.346 1.00 94.62 82 LEU A CA 1
ATOM 679 C C . LEU A 1 82 ? -11.287 3.581 18.526 1.00 94.62 82 LEU A C 1
ATOM 681 O O . LEU A 1 82 ? -11.761 3.768 19.645 1.00 94.62 82 LEU A O 1
ATOM 685 N N . THR A 1 83 ? -12.057 3.346 17.461 1.00 89.94 83 THR A N 1
ATOM 686 C CA . THR A 1 83 ? -13.520 3.241 17.567 1.00 89.94 83 THR A CA 1
ATOM 687 C C . THR A 1 83 ? -13.946 2.035 18.397 1.00 89.94 83 THR A C 1
ATOM 689 O O . THR A 1 83 ? -14.831 2.176 19.233 1.00 89.94 83 THR A O 1
ATOM 692 N N . ALA A 1 84 ? -13.271 0.890 18.254 1.00 92.75 84 ALA A N 1
ATOM 693 C CA . ALA A 1 84 ? -13.541 -0.296 19.064 1.00 92.75 84 ALA A CA 1
ATOM 694 C C . ALA A 1 84 ? -13.256 -0.044 20.554 1.00 92.75 84 ALA A C 1
ATOM 696 O O . ALA A 1 84 ? -14.081 -0.371 21.402 1.00 92.75 84 ALA A O 1
ATOM 697 N N . ARG A 1 85 ? -12.134 0.614 20.882 1.00 93.31 85 ARG A N 1
ATOM 698 C CA . ARG A 1 85 ? -11.821 1.015 22.266 1.00 93.31 85 ARG A CA 1
ATOM 699 C C . ARG A 1 85 ? -12.861 1.968 22.843 1.00 93.31 85 ARG A C 1
ATOM 701 O O . ARG A 1 85 ? -13.269 1.796 23.985 1.00 93.31 85 ARG A O 1
ATOM 708 N N . ARG A 1 86 ? -13.296 2.961 22.062 1.00 89.94 86 ARG A N 1
ATOM 709 C CA . ARG A 1 86 ? -14.346 3.903 22.481 1.00 89.94 86 ARG A CA 1
ATOM 710 C C . ARG A 1 86 ? -15.676 3.195 22.725 1.00 89.94 86 ARG A C 1
ATOM 712 O O . ARG A 1 86 ? -16.319 3.483 23.724 1.00 89.94 86 ARG A O 1
ATOM 719 N N . ALA A 1 87 ? -16.057 2.257 21.859 1.00 89.25 87 ALA A N 1
ATOM 720 C CA . ALA A 1 87 ? -17.267 1.459 22.036 1.00 89.25 87 ALA A CA 1
ATOM 721 C C . ALA A 1 87 ? -17.191 0.594 23.304 1.00 89.25 87 ALA A C 1
ATOM 723 O O . ALA A 1 87 ? -18.111 0.622 24.115 1.00 89.25 87 ALA A O 1
ATOM 724 N N . ALA A 1 88 ? -16.068 -0.098 23.524 1.00 92.00 88 ALA A N 1
ATOM 725 C CA . ALA A 1 88 ? -15.852 -0.887 24.735 1.00 92.00 88 ALA A CA 1
ATOM 726 C C . ALA A 1 88 ? -15.918 -0.020 26.007 1.00 92.00 88 ALA A C 1
ATOM 728 O O . ALA A 1 88 ? -16.585 -0.380 26.976 1.00 92.00 88 ALA A O 1
ATOM 729 N N . LEU A 1 89 ? -15.290 1.157 25.993 1.00 94.12 89 LEU A N 1
ATOM 730 C CA . LEU A 1 89 ? -15.342 2.094 27.115 1.00 94.12 89 LEU A CA 1
ATOM 731 C C . LEU A 1 89 ? -16.766 2.607 27.368 1.00 94.12 89 LEU A C 1
ATOM 733 O O . LEU A 1 89 ? -17.196 2.637 28.515 1.00 94.12 89 LEU A O 1
ATOM 737 N N . ALA A 1 90 ? -17.523 2.938 26.319 1.00 87.25 90 ALA A N 1
ATOM 738 C CA . ALA A 1 90 ? -18.924 3.329 26.455 1.00 87.25 90 ALA A CA 1
ATOM 739 C C . ALA A 1 90 ? -19.769 2.216 27.098 1.00 87.25 90 ALA A C 1
ATOM 741 O O . ALA A 1 90 ? -20.555 2.495 27.999 1.00 87.25 90 ALA A O 1
ATOM 742 N N . THR A 1 91 ? -19.564 0.952 26.703 1.00 89.75 91 THR A N 1
ATOM 743 C CA . THR A 1 91 ? -20.276 -0.182 27.317 1.00 89.75 91 THR A CA 1
ATOM 744 C C . THR A 1 91 ? -19.907 -0.395 28.784 1.00 89.75 91 THR A C 1
ATOM 746 O O . THR A 1 91 ? -20.787 -0.682 29.591 1.00 89.75 91 THR A O 1
ATOM 749 N N . LEU A 1 92 ? -18.633 -0.220 29.156 1.00 93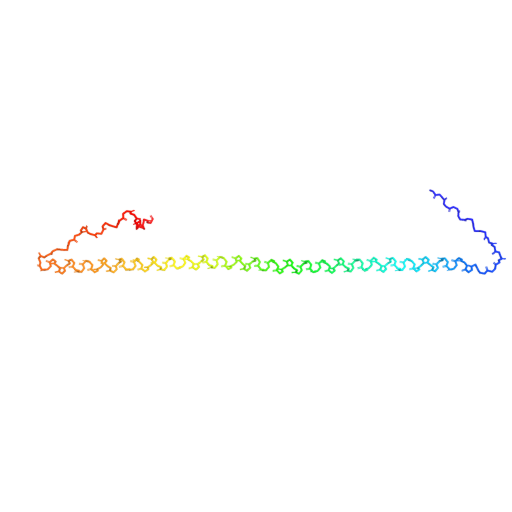.81 92 LEU A N 1
ATOM 750 C CA . LEU A 1 92 ? -18.206 -0.324 30.553 1.00 93.81 92 LEU A CA 1
ATOM 751 C C . LEU A 1 92 ? -18.822 0.790 31.402 1.00 93.81 92 LEU A C 1
ATOM 753 O O . LEU A 1 92 ? -19.422 0.492 32.428 1.00 93.81 92 LEU A O 1
ATOM 757 N N . LEU A 1 93 ? -18.760 2.041 30.934 1.00 89.38 93 LEU A N 1
ATOM 758 C CA . LEU A 1 93 ? -19.359 3.181 31.633 1.00 89.38 93 LEU A CA 1
ATOM 759 C C . LEU A 1 93 ? -20.874 3.025 31.797 1.00 89.38 93 LEU A C 1
ATOM 761 O O . LEU A 1 93 ? -21.414 3.342 32.853 1.00 89.38 93 LEU A O 1
ATOM 765 N N . GLN A 1 94 ? -21.565 2.507 30.779 1.00 87.12 94 GLN A N 1
ATOM 766 C CA . GLN A 1 94 ? -22.998 2.236 30.869 1.00 87.12 94 GLN A CA 1
ATOM 767 C C . GLN A 1 94 ? -23.304 1.167 31.928 1.00 87.12 94 GLN A C 1
ATOM 769 O O . GLN A 1 94 ? -24.236 1.332 32.714 1.00 87.12 94 GLN A O 1
ATOM 774 N N . ASN A 1 95 ? -22.511 0.094 31.984 1.00 89.50 95 ASN A N 1
ATOM 775 C CA . ASN A 1 95 ? -22.668 -0.947 32.999 1.00 89.50 95 ASN A CA 1
ATOM 776 C C . ASN A 1 95 ? -22.393 -0.408 34.411 1.00 89.50 95 ASN A C 1
ATOM 778 O O . ASN A 1 95 ? -23.171 -0.670 35.327 1.00 89.50 95 ASN A O 1
ATOM 782 N N . GLU A 1 96 ? -21.330 0.380 34.584 1.00 88.94 96 GLU A N 1
ATOM 783 C CA . GLU A 1 96 ? -21.008 1.042 35.853 1.00 88.94 96 GLU A CA 1
ATOM 784 C C . GLU A 1 96 ? -22.127 1.989 36.291 1.00 88.94 96 GLU A C 1
ATOM 786 O O . GLU A 1 96 ? -22.550 1.947 37.443 1.00 88.94 96 GLU A O 1
ATOM 791 N N . GLN A 1 97 ? -22.676 2.791 35.375 1.00 87.94 97 GLN A N 1
ATOM 792 C CA . GLN A 1 97 ? -23.789 3.690 35.674 1.00 87.94 97 GLN A CA 1
ATOM 793 C C . GLN A 1 97 ? -25.013 2.930 36.203 1.00 87.94 97 GLN A C 1
ATOM 795 O O . GLN A 1 97 ? -25.629 3.370 37.172 1.00 87.94 97 GLN A O 1
ATOM 800 N N . VAL A 1 98 ? -25.357 1.787 35.599 1.00 87.94 98 VAL A N 1
ATOM 801 C CA . VAL A 1 98 ? -26.474 0.944 36.055 1.00 87.94 98 VAL A CA 1
ATOM 802 C C . VAL A 1 98 ? -26.213 0.394 37.460 1.00 87.94 98 VAL A C 1
ATOM 804 O O . VAL A 1 98 ? -27.115 0.420 38.300 1.00 87.94 98 VAL A O 1
ATOM 807 N N . LEU A 1 99 ? -24.989 -0.071 37.730 1.00 90.88 99 LEU A N 1
ATOM 808 C CA . LEU A 1 99 ? -24.594 -0.571 39.050 1.00 90.88 99 LEU A CA 1
ATOM 809 C C . LEU A 1 99 ? -24.676 0.530 40.111 1.00 90.88 99 LEU A C 1
ATOM 811 O O . LEU A 1 99 ? -25.330 0.342 41.137 1.00 90.88 99 LEU A O 1
ATOM 815 N N . TYR A 1 100 ? -24.097 1.699 39.836 1.00 89.19 100 TYR A N 1
ATOM 816 C CA . TYR A 1 100 ? -24.164 2.834 40.749 1.00 89.19 100 TYR A CA 1
ATOM 817 C C . TYR A 1 100 ? -25.605 3.284 40.976 1.00 89.19 100 TYR A C 1
ATOM 819 O O . TYR A 1 100 ? -26.011 3.475 42.117 1.00 89.19 100 TYR A O 1
ATOM 827 N N . GLU A 1 101 ? -26.425 3.406 39.931 1.00 88.38 101 GLU A N 1
ATOM 828 C CA . GLU A 1 101 ? -27.824 3.809 40.093 1.00 88.38 101 GLU A CA 1
ATOM 829 C C . GLU A 1 101 ? -28.603 2.827 40.987 1.00 88.38 101 GLU A C 1
ATOM 831 O O . GLU A 1 101 ? -29.417 3.257 41.806 1.00 88.38 101 GLU A O 1
ATOM 836 N N . HIS A 1 102 ? -28.319 1.525 40.897 1.00 90.50 102 HIS A N 1
ATOM 837 C CA . HIS A 1 102 ? -28.880 0.528 41.807 1.00 90.50 102 HIS A CA 1
ATOM 838 C C . HIS A 1 102 ? -28.416 0.733 43.263 1.00 90.50 102 HIS A C 1
ATOM 840 O O . HIS A 1 102 ? -29.238 0.708 44.183 1.00 90.50 102 HIS A O 1
ATOM 846 N N . GLU A 1 103 ? -27.123 0.976 43.491 1.00 90.94 103 GLU A N 1
ATOM 847 C CA . GLU A 1 103 ? -26.573 1.241 44.828 1.00 90.94 103 GLU A CA 1
ATOM 848 C C . GLU A 1 103 ? -27.119 2.532 45.452 1.00 90.94 103 GLU A C 1
ATOM 850 O O . GLU A 1 103 ? -27.520 2.535 46.617 1.00 90.94 103 GLU A O 1
ATOM 855 N N . PHE A 1 104 ? -27.218 3.615 44.679 1.00 89.38 104 PHE A N 1
ATOM 856 C CA . PHE A 1 104 ? -27.801 4.875 45.142 1.00 89.38 104 PHE A CA 1
ATOM 857 C C . PHE A 1 104 ? -29.274 4.705 45.523 1.00 89.38 104 PHE A C 1
ATOM 859 O O . PHE A 1 104 ? -29.684 5.159 46.594 1.00 89.38 104 PHE A O 1
ATOM 866 N N . ARG A 1 105 ? -30.058 3.985 44.706 1.00 89.12 105 ARG A N 1
ATOM 867 C CA . ARG A 1 105 ? -31.472 3.704 45.007 1.00 89.12 105 ARG A CA 1
ATOM 868 C C . ARG A 1 105 ? -31.643 2.907 46.295 1.00 89.12 105 ARG A C 1
ATOM 870 O O . ARG A 1 105 ? -32.574 3.183 47.048 1.00 89.12 105 ARG A O 1
ATOM 877 N N . ARG A 1 106 ? -30.738 1.965 46.585 1.00 92.50 106 ARG A N 1
ATOM 878 C CA . ARG A 1 106 ? -30.727 1.226 47.860 1.00 92.50 106 ARG A CA 1
ATOM 879 C C . ARG A 1 106 ? -30.589 2.161 49.068 1.00 92.50 106 ARG A C 1
ATOM 881 O O . ARG A 1 106 ? -31.164 1.880 50.114 1.00 92.50 106 ARG A O 1
ATOM 888 N N . ASN A 1 107 ? -29.893 3.283 48.902 1.00 91.12 107 ASN A N 1
ATOM 889 C CA . ASN A 1 107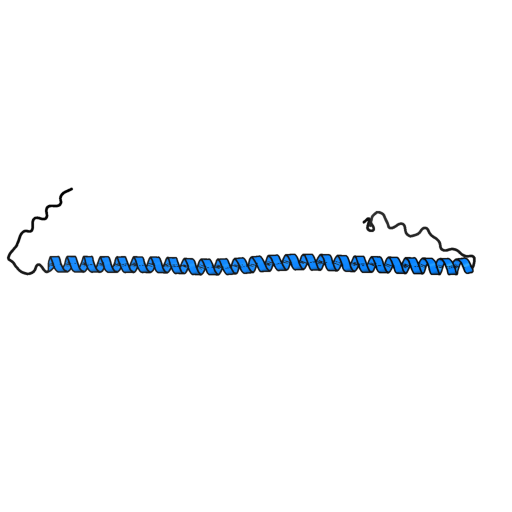 ? -29.712 4.311 49.928 1.00 91.12 107 ASN A CA 1
ATOM 890 C C . ASN A 1 107 ? -30.795 5.411 49.889 1.00 91.12 107 ASN A C 1
ATOM 892 O O . ASN A 1 107 ? -30.654 6.429 50.563 1.00 91.12 107 ASN A O 1
ATOM 896 N N . GLY A 1 108 ? -31.862 5.242 49.095 1.00 90.62 108 GLY A N 1
ATOM 897 C CA . GLY A 1 108 ? -32.923 6.243 48.926 1.00 90.62 108 GLY A CA 1
ATOM 898 C C . GLY A 1 108 ? -32.501 7.479 48.122 1.00 90.62 108 GLY A C 1
ATOM 899 O O . GLY A 1 108 ? -33.196 8.491 48.139 1.00 90.62 108 GLY A O 1
ATOM 900 N N . GLN A 1 109 ? -31.363 7.410 47.430 1.00 88.69 109 GLN A N 1
ATOM 901 C CA . GLN A 1 109 ? -30.799 8.485 46.618 1.00 88.69 109 GLN A CA 1
ATOM 902 C C . GLN A 1 109 ? -30.904 8.151 45.121 1.00 88.69 109 GLN A C 1
ATOM 904 O O . GLN A 1 109 ? -31.165 7.013 44.731 1.00 88.69 109 GLN A O 1
ATOM 909 N N . ALA A 1 110 ? -30.697 9.146 44.258 1.00 81.75 110 ALA A N 1
ATOM 910 C CA . ALA A 1 110 ? -30.685 8.963 42.810 1.00 81.75 110 ALA A CA 1
ATOM 911 C C . ALA A 1 110 ? -29.541 9.756 42.170 1.00 81.75 110 ALA A C 1
ATOM 913 O O . ALA A 1 110 ? -29.196 10.847 42.623 1.00 81.75 110 ALA A O 1
ATOM 914 N N . LEU A 1 111 ? -28.971 9.201 41.100 1.00 77.31 111 LEU A N 1
ATOM 915 C CA . LEU A 1 111 ? -27.947 9.859 40.292 1.00 77.31 111 LEU A CA 1
ATOM 916 C C . LEU A 1 111 ? -28.568 10.984 39.449 1.00 77.31 111 LEU A C 1
ATOM 918 O O . LEU A 1 111 ? -29.624 10.796 38.842 1.00 77.31 111 LEU A O 1
ATOM 922 N N . TYR A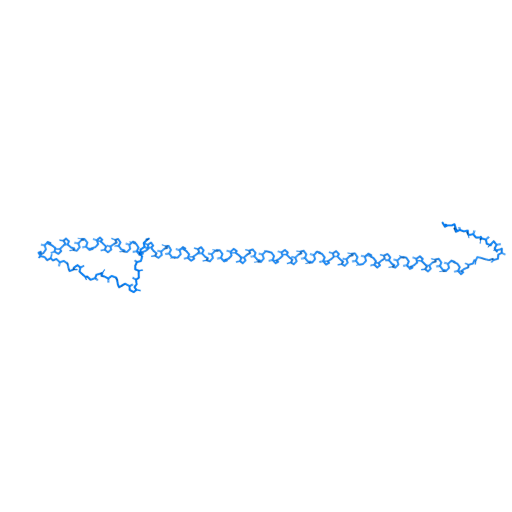 1 112 ? -27.900 12.137 39.387 1.00 77.00 112 TYR A N 1
ATOM 923 C CA . TYR A 1 112 ? -28.294 13.260 38.529 1.00 77.00 112 TYR A CA 1
ATOM 924 C C . TYR A 1 112 ? -28.060 12.905 37.050 1.00 77.00 112 TYR A C 1
ATOM 926 O O . TYR A 1 112 ? -26.960 12.487 36.689 1.00 77.00 112 TYR A O 1
ATOM 934 N N . LYS A 1 113 ? -29.085 13.038 36.194 1.00 70.38 113 LYS A N 1
ATOM 935 C CA . LYS A 1 113 ? -29.086 12.478 34.824 1.00 70.38 113 LYS A CA 1
ATOM 936 C C . LYS A 1 113 ? -28.746 13.462 33.695 1.00 70.38 113 LYS A C 1
ATOM 938 O O . LYS A 1 113 ? -28.514 13.012 32.578 1.00 70.38 113 LYS A O 1
ATOM 943 N N . ASP A 1 114 ? -28.620 14.760 33.969 1.00 61.31 114 ASP A N 1
ATOM 944 C CA . ASP A 1 114 ? -28.632 15.792 32.914 1.00 61.31 114 ASP A CA 1
ATOM 945 C C . ASP A 1 114 ? -27.258 16.357 32.482 1.00 61.31 114 ASP A C 1
ATOM 947 O O . ASP A 1 114 ? -27.196 17.454 31.938 1.00 61.31 114 ASP A O 1
ATOM 951 N N . MET A 1 115 ? -26.132 15.645 32.647 1.00 49.53 115 MET A N 1
ATOM 952 C CA . MET A 1 115 ? -24.794 16.194 32.301 1.00 49.53 115 MET A CA 1
ATOM 953 C C . MET A 1 115 ? -24.007 15.463 31.205 1.00 49.53 115 MET A C 1
ATOM 955 O O . MET A 1 115 ? -22.784 15.549 31.160 1.00 49.53 115 MET A O 1
ATOM 959 N N . PHE A 1 116 ? -24.682 14.797 30.269 1.00 51.62 116 PHE A N 1
ATOM 960 C CA . PHE A 1 116 ? -24.025 14.313 29.047 1.00 51.62 116 PHE A CA 1
ATOM 961 C C . PHE A 1 116 ? -24.756 14.776 27.785 1.00 51.62 116 PHE A C 1
ATOM 963 O O . PHE A 1 116 ? -24.992 13.999 26.862 1.00 51.62 116 PHE A O 1
ATOM 970 N N . GLN A 1 117 ? -25.100 16.065 27.708 1.00 49.06 117 GLN A N 1
ATOM 971 C CA . GLN A 1 117 ? -25.218 16.693 26.394 1.00 49.06 117 GLN A CA 1
ATOM 972 C C . GLN A 1 117 ? -23.799 16.838 25.848 1.00 49.06 117 GLN A C 1
ATOM 974 O O . GLN A 1 117 ? -23.058 17.738 26.230 1.00 49.06 117 GLN A O 1
ATOM 979 N N . VAL A 1 118 ? -23.388 15.887 25.007 1.00 52.00 118 VAL A N 1
ATOM 980 C CA . VAL A 1 118 ? -22.182 16.045 24.193 1.00 52.00 118 VAL A CA 1
ATOM 981 C C . VAL A 1 118 ? -22.385 17.314 23.369 1.00 52.00 118 VAL A C 1
ATOM 983 O O . VAL A 1 118 ? -23.339 17.383 22.594 1.00 52.00 118 VAL A O 1
ATOM 986 N N . ASP A 1 119 ? -21.531 18.314 23.587 1.00 46.03 119 ASP A N 1
ATOM 987 C CA . ASP A 1 119 ? -21.558 19.592 22.878 1.00 46.03 119 ASP A CA 1
ATOM 988 C C . ASP A 1 119 ? -21.818 19.381 21.376 1.00 46.03 119 ASP A C 1
ATOM 990 O O . ASP A 1 119 ? -21.099 18.603 20.743 1.00 46.03 119 ASP A O 1
ATOM 994 N N . PRO A 1 120 ? -22.774 20.092 20.749 1.00 53.66 120 PRO A N 1
ATOM 995 C CA . PRO A 1 120 ? -23.030 19.965 19.314 1.00 53.66 120 PRO A CA 1
ATOM 996 C C . PRO A 1 120 ? -21.840 20.412 18.447 1.00 53.66 120 PRO A C 1
ATOM 998 O O . PRO A 1 120 ? -21.801 20.100 17.258 1.00 53.66 120 PRO A O 1
ATOM 1001 N N . GLN A 1 121 ? -20.850 21.107 19.023 1.00 49.94 121 GLN A N 1
ATOM 1002 C CA . GLN A 1 121 ? -19.579 21.417 18.356 1.00 49.94 121 GLN A CA 1
ATOM 1003 C C . GLN A 1 121 ? -18.680 20.184 18.157 1.00 49.94 121 GLN A C 1
ATOM 1005 O O . GLN A 1 121 ? -17.814 20.198 17.282 1.00 49.94 121 GLN A O 1
ATOM 1010 N N . TYR A 1 122 ? -18.911 19.102 18.906 1.00 49.62 122 TYR A N 1
ATOM 1011 C CA . TYR A 1 122 ? -18.258 17.812 18.721 1.00 49.62 122 TYR A CA 1
ATOM 1012 C C . TYR A 1 122 ? -19.317 16.779 18.344 1.00 49.62 122 TYR A C 1
ATOM 1014 O O . TYR A 1 122 ? -19.942 16.195 19.230 1.00 49.62 122 TYR A O 1
ATOM 1022 N N . PRO A 1 123 ? -19.535 16.508 17.044 1.00 45.44 123 PRO A N 1
ATOM 1023 C CA . PRO A 1 123 ? -20.456 15.466 16.642 1.00 45.44 123 PRO A CA 1
ATOM 1024 C C . PRO A 1 123 ? -19.869 14.141 17.127 1.00 45.44 123 PRO A C 1
ATOM 1026 O O . PRO A 1 123 ? -18.976 13.554 16.511 1.00 45.44 123 PRO A O 1
ATOM 1029 N N . SER A 1 124 ? -20.362 13.656 18.261 1.00 53.09 124 SER A N 1
ATOM 1030 C CA . SER A 1 124 ? -20.324 12.235 18.533 1.00 53.09 124 SER A CA 1
ATOM 1031 C C . SER A 1 124 ? -21.095 11.575 17.393 1.00 53.09 124 SER A C 1
ATOM 1033 O O . SER A 1 124 ? -22.309 11.684 17.280 1.00 53.09 124 SER A O 1
ATOM 1035 N N . LEU A 1 125 ? -20.336 10.985 16.470 1.00 50.62 125 LEU A N 1
ATOM 1036 C CA . LEU A 1 125 ? -20.575 9.623 16.010 1.00 50.62 125 LEU A CA 1
ATOM 1037 C C . LEU A 1 125 ? -22.068 9.295 15.821 1.00 50.62 125 LEU A C 1
ATOM 1039 O O . LEU A 1 125 ? -22.604 8.431 16.510 1.00 50.62 125 LEU A O 1
ATOM 1043 N N . ARG A 1 126 ? -22.741 9.961 14.877 1.00 41.62 126 ARG A N 1
ATOM 1044 C CA . ARG A 1 126 ? -23.894 9.331 14.229 1.00 41.62 126 ARG A CA 1
ATOM 1045 C C . ARG A 1 126 ? -23.327 8.327 13.225 1.00 41.62 126 ARG A C 1
ATOM 1047 O O . ARG A 1 126 ? -22.507 8.711 12.390 1.00 41.62 126 ARG A O 1
ATOM 1054 N N . LEU A 1 127 ? -23.680 7.056 13.422 1.00 37.78 127 LEU A N 1
ATOM 1055 C CA . LEU A 1 127 ? -23.529 5.986 12.433 1.00 37.78 127 LEU A CA 1
ATOM 1056 C C . LEU A 1 127 ? -24.240 6.367 11.131 1.00 37.78 127 LEU A C 1
ATOM 1058 O O . LEU A 1 127 ? -25.305 7.020 11.228 1.00 37.78 127 LEU A O 1
#